Protein AF-A0A3C1M5S5-F1 (afdb_monomer_lite)

Radius of gyration: 11.03 Å; chains: 1; bounding box: 28×26×24 Å

pLDDT: mean 90.42, std 7.18, range [56.41, 95.75]

Sequence (45 aa):
GAGKTTLLKILLGIIQPSSGEGELLGAPLGDRPTKHKIGYLPENA

Foldseek 3Di:
DPCPVVVVCQQLVVDPDPDDWDDDPRHTRPDPVRNVVDDDDDPPD

Secondary structure (DSSP, 8-state):
--SHHHHHHHHTTSS--SS---EETTEETT-HHHHTT-----TT-

Structure (mmCIF, N/CA/C/O backbone):
data_AF-A0A3C1M5S5-F1
#
_entry.id   AF-A0A3C1M5S5-F1
#
loop_
_atom_site.group_PDB
_atom_site.id
_atom_site.type_symbol
_atom_site.label_atom_id
_atom_site.label_alt_id
_atom_site.label_comp_id
_atom_site.label_asym_id
_atom_site.label_entity_id
_atom_site.label_seq_id
_atom_site.pdbx_PDB_ins_code
_atom_site.Cartn_x
_atom_site.Cartn_y
_atom_site.Cartn_z
_atom_site.occupancy
_atom_site.B_iso_or_equiv
_atom_site.auth_seq_id
_atom_site.auth_comp_id
_atom_site.auth_asym_id
_atom_site.auth_atom_id
_atom_site.pdbx_PDB_model_num
ATOM 1 N N . GLY A 1 1 ? 9.196 13.988 3.594 1.00 67.88 1 GLY A N 1
ATOM 2 C CA . GLY A 1 1 ? 8.527 12.805 4.164 1.00 67.88 1 GLY A CA 1
ATOM 3 C C . GLY A 1 1 ? 7.042 13.057 4.291 1.00 67.88 1 GLY A C 1
ATOM 4 O O . GLY A 1 1 ? 6.636 13.678 5.254 1.00 67.88 1 GLY A O 1
ATOM 5 N N . ALA A 1 2 ? 6.255 12.6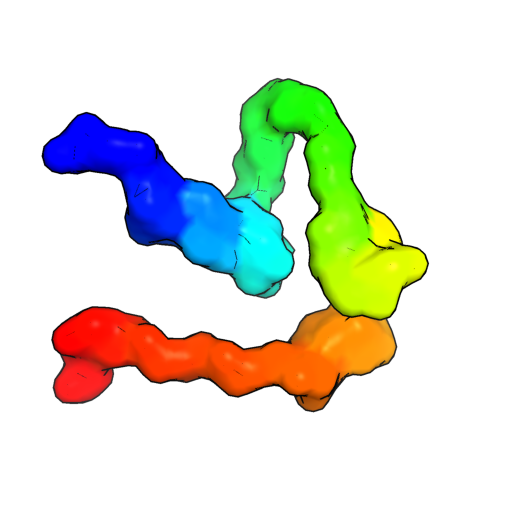15 3.309 1.00 92.31 2 ALA A N 1
ATOM 6 C CA . ALA A 1 2 ? 4.793 12.783 3.283 1.00 92.31 2 ALA A CA 1
ATOM 7 C C . ALA A 1 2 ? 4.040 11.435 3.307 1.00 92.31 2 ALA A C 1
ATOM 9 O O . ALA A 1 2 ? 2.854 11.383 3.021 1.00 92.31 2 ALA A O 1
ATOM 10 N N . GLY A 1 3 ? 4.742 10.323 3.560 1.00 90.94 3 GLY A N 1
ATOM 11 C CA . GLY A 1 3 ? 4.133 8.988 3.609 1.00 90.94 3 GLY A CA 1
ATOM 12 C C . GLY A 1 3 ? 3.962 8.271 2.264 1.00 90.94 3 GLY A C 1
ATOM 13 O O . GLY A 1 3 ? 3.475 7.152 2.260 1.00 90.94 3 GLY A O 1
ATOM 14 N N . LYS A 1 4 ? 4.405 8.839 1.132 1.00 93.25 4 LYS A N 1
ATOM 15 C CA . LYS A 1 4 ? 4.264 8.228 -0.212 1.00 93.25 4 LYS A CA 1
ATOM 16 C C . LYS A 1 4 ? 4.822 6.803 -0.3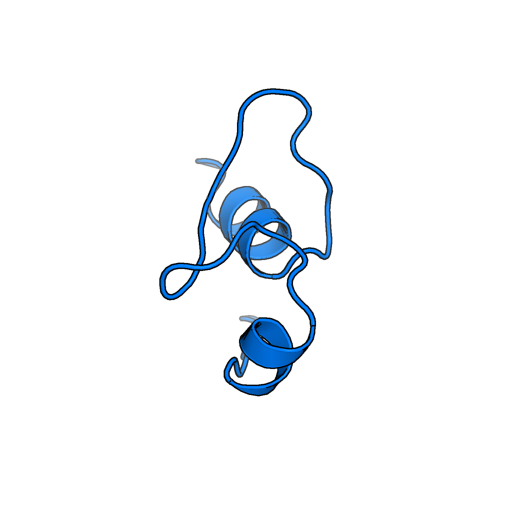04 1.00 93.25 4 LYS A C 1
ATOM 18 O O . LYS A 1 4 ? 4.113 5.889 -0.711 1.00 93.25 4 LYS A O 1
ATOM 23 N N . THR A 1 5 ? 6.065 6.604 0.129 1.00 91.88 5 THR A N 1
ATOM 24 C CA . THR A 1 5 ? 6.705 5.280 0.125 1.00 91.88 5 THR A CA 1
ATOM 25 C C . THR A 1 5 ? 5.993 4.306 1.064 1.00 91.88 5 THR A C 1
ATOM 27 O O . THR A 1 5 ? 5.840 3.135 0.734 1.00 91.88 5 THR A O 1
ATOM 30 N N . THR A 1 6 ? 5.518 4.781 2.219 1.00 93.50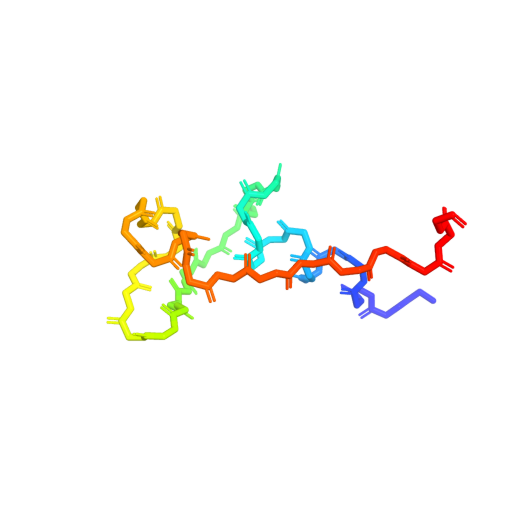 6 THR A N 1
ATOM 31 C CA . THR A 1 6 ? 4.741 3.966 3.163 1.00 93.50 6 THR A CA 1
ATOM 32 C C . THR A 1 6 ? 3.408 3.541 2.551 1.00 93.50 6 THR A C 1
ATOM 34 O O . THR A 1 6 ? 3.076 2.362 2.598 1.00 93.50 6 THR A O 1
ATOM 37 N N . LEU A 1 7 ? 2.691 4.469 1.911 1.00 92.81 7 LEU A N 1
ATOM 38 C CA . LEU A 1 7 ? 1.432 4.193 1.223 1.00 92.81 7 LEU A CA 1
ATOM 39 C C . LEU A 1 7 ? 1.622 3.154 0.116 1.00 92.81 7 LEU A C 1
ATOM 41 O O . LEU A 1 7 ? 0.888 2.173 0.076 1.00 92.81 7 LEU A O 1
ATOM 45 N N . LEU A 1 8 ? 2.641 3.315 -0.735 1.00 92.31 8 LEU A N 1
ATOM 46 C CA . LEU A 1 8 ? 2.955 2.333 -1.777 1.00 92.31 8 LEU A CA 1
ATOM 47 C C . LEU A 1 8 ? 3.219 0.945 -1.186 1.00 92.31 8 LEU A C 1
ATOM 49 O O . LEU A 1 8 ? 2.661 -0.038 -1.661 1.00 92.31 8 LEU A O 1
ATOM 53 N N . LYS A 1 9 ? 4.009 0.849 -0.112 1.00 91.62 9 LYS A N 1
ATOM 54 C CA . LYS A 1 9 ? 4.276 -0.433 0.555 1.00 91.62 9 LYS A CA 1
ATOM 55 C C . LYS A 1 9 ? 3.018 -1.063 1.166 1.00 91.62 9 LYS A C 1
ATOM 57 O O . LYS A 1 9 ? 2.915 -2.287 1.163 1.00 91.62 9 LYS A O 1
ATOM 62 N N . ILE A 1 10 ? 2.072 -0.259 1.655 1.00 94.38 10 ILE A N 1
ATOM 63 C CA . ILE A 1 10 ? 0.770 -0.744 2.138 1.00 94.38 10 ILE A CA 1
ATOM 64 C C . ILE A 1 10 ? -0.073 -1.279 0.975 1.00 94.38 10 ILE A C 1
ATOM 66 O O . ILE A 1 10 ? -0.559 -2.404 1.051 1.00 94.38 10 ILE A O 1
ATOM 70 N N . LEU A 1 11 ? -0.188 -0.532 -0.128 1.00 92.44 11 LEU A N 1
ATOM 71 C CA . LEU A 1 11 ? -0.950 -0.959 -1.310 1.00 92.44 11 LEU A CA 1
ATOM 72 C C . LEU A 1 11 ? -0.388 -2.251 -1.923 1.00 92.44 11 LEU A C 1
ATOM 74 O O . LEU A 1 11 ? -1.136 -3.148 -2.297 1.00 92.44 11 LEU A O 1
ATOM 78 N N . LEU A 1 12 ? 0.937 -2.393 -1.955 1.00 91.00 12 LEU A N 1
ATOM 79 C CA . LEU A 1 12 ? 1.610 -3.614 -2.413 1.00 91.00 12 LEU A CA 1
ATOM 80 C C . LEU A 1 12 ? 1.505 -4.773 -1.401 1.00 91.00 12 LEU A C 1
ATOM 82 O O . LEU A 1 12 ? 1.938 -5.895 -1.680 1.00 91.00 12 LEU A O 1
ATOM 86 N N . GLY A 1 13 ? 0.941 -4.526 -0.216 1.00 89.62 13 GLY A N 1
ATOM 87 C CA . GLY A 1 13 ? 0.833 -5.492 0.872 1.00 89.62 13 GLY A CA 1
ATOM 88 C C . GLY A 1 13 ? 2.192 -5.985 1.368 1.00 89.62 13 GLY A C 1
ATOM 89 O O . GLY A 1 13 ? 2.318 -7.169 1.676 1.00 89.62 13 GLY A O 1
ATOM 90 N N . ILE A 1 14 ? 3.203 -5.109 1.360 1.00 90.19 14 ILE A N 1
ATOM 91 C CA . ILE A 1 14 ? 4.537 -5.318 1.949 1.00 90.19 14 ILE A CA 1
ATOM 92 C C . ILE A 1 14 ? 4.509 -4.957 3.440 1.00 90.19 14 ILE A C 1
ATOM 94 O O . ILE A 1 14 ? 5.213 -5.567 4.239 1.00 90.19 14 ILE A O 1
ATOM 98 N N . ILE A 1 15 ? 3.696 -3.963 3.814 1.00 92.19 15 ILE A N 1
ATOM 99 C CA . ILE A 1 15 ? 3.492 -3.524 5.199 1.00 92.19 15 ILE A CA 1
ATOM 100 C C . ILE A 1 15 ? 1.989 -3.507 5.485 1.00 92.19 15 ILE A C 1
ATOM 102 O O . ILE A 1 15 ? 1.198 -3.130 4.623 1.00 92.19 15 ILE A O 1
ATOM 106 N N . GLN A 1 16 ? 1.600 -3.898 6.695 1.00 91.06 16 GLN A N 1
ATOM 107 C CA . GLN A 1 16 ? 0.216 -3.844 7.158 1.00 91.06 16 GLN A CA 1
ATOM 108 C C . GLN A 1 16 ? -0.128 -2.433 7.666 1.00 91.06 16 GLN A C 1
ATOM 110 O O . GLN A 1 16 ? 0.698 -1.827 8.355 1.00 91.06 1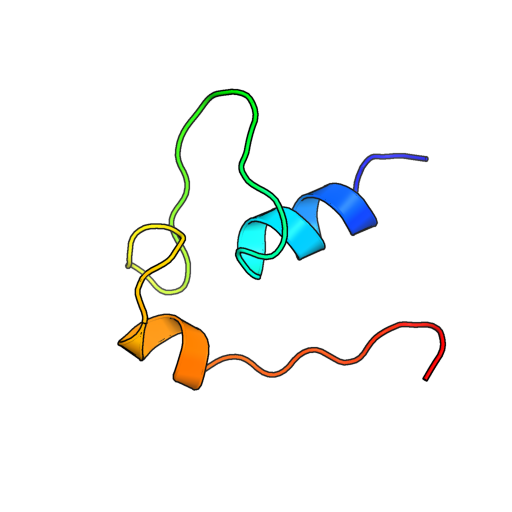6 GLN A O 1
ATOM 115 N N . PRO A 1 17 ? -1.313 -1.883 7.343 1.00 93.12 17 PRO A N 1
ATOM 116 C CA . PRO A 1 17 ? -1.738 -0.616 7.920 1.00 93.12 17 PRO A CA 1
ATOM 117 C C . PRO A 1 17 ? -1.964 -0.780 9.429 1.00 93.12 17 PRO A C 1
ATOM 119 O O . PRO A 1 17 ? -2.472 -1.805 9.879 1.00 93.12 17 PRO A O 1
ATOM 122 N N . SER A 1 18 ? -1.607 0.234 10.219 1.00 94.00 18 SER A N 1
ATOM 123 C CA . SER A 1 18 ? -1.853 0.218 11.669 1.00 94.00 18 SER A CA 1
ATOM 124 C C . SER A 1 18 ? -3.342 0.313 12.019 1.00 94.00 18 SER A C 1
ATOM 126 O O . SER A 1 18 ? -3.752 -0.104 13.098 1.00 94.00 18 SER A O 1
ATOM 128 N N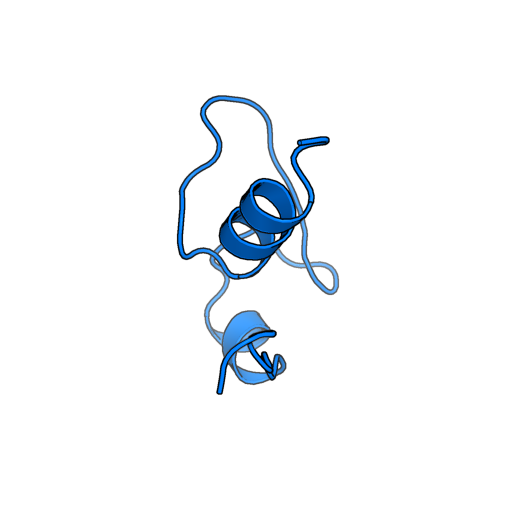 . SER A 1 19 ? -4.145 0.894 11.128 1.00 95.44 19 SER A N 1
ATOM 129 C CA . SER A 1 19 ? -5.597 1.011 11.245 1.00 95.44 19 SER A CA 1
ATOM 130 C C . SER A 1 19 ? -6.224 1.298 9.877 1.00 95.44 19 SER A C 1
ATOM 132 O O . SER A 1 19 ? -5.536 1.724 8.945 1.00 95.44 19 SER A O 1
ATOM 134 N N . GLY A 1 20 ? -7.538 1.088 9.778 1.00 94.31 20 GLY A N 1
ATOM 135 C CA . GLY A 1 20 ? -8.306 1.301 8.554 1.00 94.31 20 GLY A CA 1
ATOM 136 C C . GLY A 1 20 ? -8.254 0.122 7.586 1.00 94.31 20 GLY A C 1
ATOM 137 O O . GLY A 1 20 ? -7.619 -0.901 7.840 1.00 94.31 20 GLY A O 1
ATOM 138 N N . GLU A 1 21 ? -8.947 0.290 6.467 1.00 93.44 21 GLU A N 1
ATOM 139 C CA . GLU A 1 21 ? -9.096 -0.714 5.417 1.00 93.44 21 GLU A CA 1
ATOM 140 C C . GLU A 1 21 ? -8.806 -0.086 4.054 1.00 93.44 21 GLU A C 1
ATOM 142 O O . GLU A 1 21 ? -8.767 1.139 3.903 1.00 93.44 21 GLU A O 1
ATOM 147 N N . GLY A 1 22 ? -8.570 -0.929 3.055 1.00 92.75 22 GLY A N 1
ATOM 148 C CA . GLY A 1 22 ? -8.316 -0.473 1.701 1.00 92.75 22 GLY A CA 1
ATOM 149 C C . GLY A 1 22 ? -8.621 -1.547 0.675 1.00 92.75 22 GLY A C 1
ATOM 150 O O . GLY A 1 22 ? -8.599 -2.747 0.964 1.00 92.75 22 GLY A O 1
ATOM 151 N N . GLU A 1 23 ? -8.844 -1.082 -0.545 1.00 94.81 23 GLU A N 1
ATOM 152 C CA . GLU A 1 23 ? -9.063 -1.922 -1.710 1.00 94.81 23 GLU A CA 1
ATOM 153 C C . GLU A 1 23 ? -8.098 -1.533 -2.825 1.00 94.81 23 GLU A C 1
ATOM 155 O O . GLU A 1 23 ? -7.702 -0.373 -2.972 1.00 94.81 23 GLU A O 1
ATOM 160 N N . LEU A 1 24 ? -7.724 -2.520 -3.629 1.00 93.50 24 LEU A N 1
ATOM 161 C CA . LEU A 1 24 ? -6.894 -2.356 -4.805 1.00 93.50 24 LEU A CA 1
ATOM 162 C C . LEU A 1 24 ? -7.542 -3.112 -5.957 1.00 93.50 24 LEU A C 1
ATOM 164 O O . LEU A 1 24 ? -7.846 -4.293 -5.836 1.00 93.50 24 LEU A O 1
ATOM 168 N N . LEU A 1 25 ? -7.796 -2.413 -7.064 1.00 94.31 25 LEU A N 1
ATOM 169 C CA . LEU A 1 25 ? -8.491 -2.966 -8.235 1.00 94.31 25 LEU A CA 1
ATOM 170 C C . LEU A 1 25 ? -9.838 -3.649 -7.893 1.00 94.31 25 LEU A C 1
ATOM 172 O O . LEU A 1 25 ? -10.205 -4.639 -8.523 1.00 94.31 25 LEU A O 1
ATOM 176 N N . GLY A 1 26 ? -10.566 -3.118 -6.902 1.00 95.56 26 GLY A N 1
ATOM 177 C CA . GLY A 1 26 ? -11.870 -3.633 -6.464 1.00 95.56 26 GLY A CA 1
ATOM 178 C C . GLY A 1 26 ? -11.814 -4.868 -5.558 1.00 95.56 26 GLY A C 1
ATOM 179 O O . GLY A 1 26 ? -12.838 -5.517 -5.370 1.00 95.56 26 GLY A O 1
ATOM 180 N N . ALA A 1 27 ? -10.639 -5.219 -5.026 1.00 95.75 27 ALA A N 1
ATOM 181 C CA . ALA A 1 27 ? -10.470 -6.309 -4.069 1.00 95.75 27 ALA A CA 1
ATOM 182 C C . ALA A 1 27 ? -9.785 -5.820 -2.781 1.00 95.75 27 ALA A C 1
ATOM 184 O O . ALA A 1 27 ? -8.977 -4.889 -2.844 1.00 95.75 27 ALA A O 1
ATOM 185 N N . PRO A 1 28 ? -10.035 -6.453 -1.620 1.00 94.75 28 PRO A N 1
ATOM 186 C CA . PRO A 1 28 ? -9.361 -6.101 -0.373 1.00 94.75 28 PRO A CA 1
ATOM 187 C C . PRO A 1 28 ? -7.832 -6.178 -0.477 1.00 94.75 28 PRO A C 1
ATOM 189 O O . PRO A 1 28 ? -7.277 -7.045 -1.163 1.00 94.75 28 PRO A O 1
ATOM 192 N N . LEU A 1 29 ? -7.130 -5.302 0.249 1.00 92.94 29 LEU A N 1
ATOM 193 C CA . LEU A 1 29 ? -5.669 -5.369 0.349 1.00 92.94 29 LEU A CA 1
ATOM 194 C C . LEU A 1 29 ? -5.209 -6.764 0.800 1.00 92.94 29 LEU A C 1
ATOM 196 O O . LEU A 1 29 ? -5.651 -7.292 1.817 1.00 92.94 29 LEU A O 1
ATOM 200 N N . GLY A 1 30 ? -4.276 -7.346 0.045 1.00 88.44 30 GLY A N 1
ATOM 201 C CA . GLY A 1 30 ? -3.763 -8.696 0.291 1.00 88.44 30 GLY A CA 1
ATOM 202 C C . GLY A 1 30 ? -4.385 -9.789 -0.582 1.00 88.44 30 GLY A C 1
ATOM 203 O O . GLY A 1 30 ? -3.861 -10.905 -0.576 1.00 88.44 30 GLY A O 1
ATOM 204 N N . ASP A 1 31 ? -5.415 -9.479 -1.379 1.00 93.75 31 ASP A N 1
ATOM 205 C CA . ASP A 1 31 ? -5.979 -10.410 -2.359 1.00 93.75 31 ASP A CA 1
ATOM 206 C C . ASP A 1 31 ? -4.908 -10.915 -3.349 1.00 93.75 31 ASP A C 1
ATOM 208 O O . ASP A 1 31 ? -4.247 -10.144 -4.055 1.00 93.75 31 ASP A O 1
ATOM 212 N N . ARG A 1 32 ? -4.705 -12.238 -3.384 1.00 91.81 32 ARG A N 1
ATOM 213 C CA . ARG A 1 32 ? -3.623 -12.871 -4.159 1.00 91.81 32 ARG A CA 1
ATOM 214 C C . ARG A 1 32 ? -3.820 -12.732 -5.676 1.00 91.81 32 ARG A C 1
ATOM 216 O O . ARG A 1 32 ? -2.870 -12.304 -6.333 1.00 91.81 32 ARG A O 1
ATOM 223 N N . PRO A 1 33 ? -4.999 -13.042 -6.256 1.00 95.00 33 PRO A N 1
ATOM 224 C CA . PRO A 1 33 ? -5.263 -12.812 -7.678 1.00 95.00 33 PRO A CA 1
ATOM 225 C C . PRO A 1 33 ? -5.001 -11.369 -8.115 1.00 95.00 33 PRO A C 1
ATOM 227 O O . PRO A 1 33 ? -4.448 -11.140 -9.189 1.00 95.00 33 PRO A O 1
ATOM 230 N N . THR A 1 34 ? -5.365 -10.396 -7.282 1.00 93.81 34 THR A N 1
ATOM 231 C CA . THR A 1 34 ? -5.131 -8.976 -7.550 1.00 93.81 34 THR A CA 1
ATOM 232 C C . THR A 1 34 ? -3.650 -8.627 -7.521 1.00 93.81 34 THR A C 1
ATOM 234 O O . THR A 1 34 ? -3.176 -7.945 -8.427 1.00 93.81 34 THR A O 1
ATOM 237 N N . LYS A 1 35 ? -2.884 -9.150 -6.555 1.00 90.81 35 LYS A N 1
ATOM 238 C CA . LYS A 1 35 ? -1.427 -8.942 -6.491 1.00 90.81 35 LYS A CA 1
ATOM 239 C C . LYS A 1 35 ? -0.701 -9.387 -7.762 1.00 90.81 35 LYS A C 1
ATOM 241 O O . LYS A 1 35 ? 0.235 -8.716 -8.183 1.00 90.81 35 LYS A O 1
ATOM 246 N N . HIS A 1 36 ? -1.153 -10.461 -8.412 1.00 92.50 36 HIS A N 1
ATOM 247 C CA . HIS A 1 36 ? -0.568 -10.929 -9.676 1.00 92.50 36 HIS A CA 1
ATOM 248 C C . HIS A 1 36 ? -0.747 -9.957 -10.853 1.00 92.50 36 HIS A C 1
ATOM 250 O O . HIS A 1 36 ? -0.054 -10.093 -11.858 1.00 92.50 36 HIS A O 1
ATOM 256 N N . LYS A 1 37 ? -1.648 -8.975 -10.743 1.00 93.56 37 LYS A N 1
ATOM 257 C CA . LYS A 1 37 ? -1.909 -7.968 -11.783 1.00 93.56 37 LYS A CA 1
ATOM 258 C C . LYS A 1 37 ? -1.043 -6.712 -11.635 1.00 93.56 37 LYS A C 1
ATOM 260 O O . LYS A 1 37 ? -1.215 -5.768 -12.401 1.00 93.56 37 LYS A O 1
ATOM 265 N N . ILE A 1 38 ? -0.154 -6.666 -10.640 1.00 91.69 38 ILE A N 1
ATOM 266 C CA . ILE A 1 38 ? 0.554 -5.449 -10.234 1.00 91.69 38 ILE A CA 1
ATOM 267 C C . ILE A 1 38 ? 2.059 -5.620 -10.428 1.00 91.69 38 ILE A C 1
ATOM 269 O O . ILE A 1 38 ? 2.670 -6.527 -9.869 1.00 91.69 38 ILE A O 1
ATOM 273 N N . GLY A 1 39 ? 2.659 -4.701 -11.186 1.00 90.94 39 GLY A N 1
ATOM 274 C CA . GLY A 1 39 ? 4.107 -4.509 -11.258 1.00 90.94 39 GLY A CA 1
ATOM 275 C C . GLY A 1 39 ? 4.539 -3.314 -10.409 1.00 90.94 39 GLY A C 1
ATOM 276 O O . GLY A 1 39 ? 3.845 -2.299 -10.366 1.00 90.94 39 GLY A O 1
ATOM 277 N N . TYR A 1 40 ? 5.689 -3.420 -9.743 1.00 89.00 40 TYR A N 1
ATOM 278 C CA . TYR A 1 40 ? 6.277 -2.335 -8.957 1.00 89.00 40 TYR A CA 1
ATOM 279 C C . TYR A 1 40 ? 7.723 -2.090 -9.389 1.00 89.00 40 TYR A C 1
ATOM 281 O O . TYR A 1 40 ? 8.540 -3.008 -9.352 1.00 89.00 40 TYR A O 1
ATOM 289 N N . LEU A 1 41 ? 8.030 -0.848 -9.770 1.00 89.19 41 LEU A N 1
ATOM 290 C CA . LEU A 1 41 ? 9.384 -0.388 -10.060 1.00 89.19 41 LEU A CA 1
ATOM 291 C C . LEU A 1 41 ? 9.863 0.490 -8.892 1.00 89.19 41 LEU A C 1
ATOM 293 O O . LEU A 1 41 ? 9.322 1.583 -8.706 1.00 89.19 41 LEU A O 1
ATOM 297 N N . PRO A 1 42 ? 10.831 0.033 -8.082 1.00 82.00 42 PRO A N 1
ATOM 298 C CA . PRO A 1 42 ? 11.401 0.862 -7.031 1.00 82.00 42 PRO A CA 1
ATOM 299 C C . PRO A 1 42 ? 12.225 2.011 -7.624 1.00 82.00 42 PRO A C 1
ATOM 301 O O . PRO A 1 42 ? 12.838 1.878 -8.676 1.00 82.00 42 PRO A O 1
ATOM 304 N N . GLU A 1 43 ? 12.270 3.134 -6.907 1.00 79.38 43 GLU A N 1
ATOM 305 C CA . GLU A 1 43 ? 13.006 4.342 -7.318 1.00 79.38 43 GLU A CA 1
ATOM 306 C C . GLU A 1 43 ? 14.533 4.148 -7.398 1.00 79.38 43 GLU A C 1
ATOM 308 O O . GLU A 1 43 ? 15.200 4.888 -8.110 1.00 79.38 43 GLU A O 1
ATOM 313 N N . ASN A 1 44 ? 15.071 3.138 -6.705 1.00 78.69 44 ASN A N 1
ATOM 314 C CA . ASN A 1 44 ? 16.500 2.819 -6.637 1.00 78.69 44 ASN A CA 1
ATOM 315 C C . ASN A 1 44 ? 16.761 1.369 -7.094 1.00 78.69 44 ASN A C 1
ATOM 317 O O . ASN A 1 44 ? 17.239 0.560 -6.297 1.00 78.69 44 ASN A O 1
ATOM 321 N N . ALA A 1 45 ? 16.349 1.019 -8.316 1.00 56.41 45 ALA A N 1
ATOM 322 C CA . ALA A 1 45 ? 16.669 -0.276 -8.928 1.00 56.41 45 ALA A CA 1
ATOM 323 C C . ALA A 1 45 ? 18.112 -0.316 -9.452 1.00 56.41 45 ALA 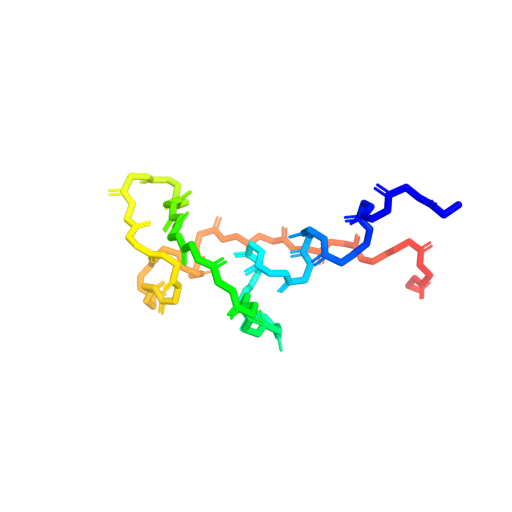A C 1
ATOM 325 O O . ALA A 1 45 ? 18.548 0.704 -10.033 1.00 56.41 45 ALA A O 1
#